Protein AF-A0A5C7MB08-F1 (afdb_monomer)

pLDDT: mean 83.83, std 16.79, range [40.09, 97.81]

Secondary structure (DSSP, 8-state):
-HHHHHHHHHHHHTTT-HHHHHHHHH-EEEE-SS-HHHHS-SS-----TT---SSSEEEEE-SS-EEEEEESSTT--STTS-EEEEEE--TTS-GGGGS----GGGSGGG--

Radius of gyration: 17.03 Å; Cα contacts (8 Å, |Δi|>4): 137; chains: 1; bounding box: 36×47×38 Å

Nearest PDB structures (foldseek):
  7pe3-assembly1_B  TM=5.267E-01  e=5.256E+00  Caenorhabditis elegans
  4y4r-assembly1_B  TM=2.690E-01  e=2.703E+00  Homo sapiens
  4ccj-assembly1_D  TM=2.668E-01  e=8.948E+00  Homo sapiens
  4ccj-assembly1_C  TM=2.729E-01  e=8.948E+00  Homo sapiens

Foldseek 3Di:
DLLVVQQVVCVVCCVVCVVSNVLSVQEDEDEDADDCVVPPDPPDPDFDQFDDDPGQWYWYDYPFWIKIKHQPDPPDGGPPGDIDIDIGGDPVDDVVVVVPDPPPVVVVVPPD

Structure (mmCIF, N/CA/C/O bac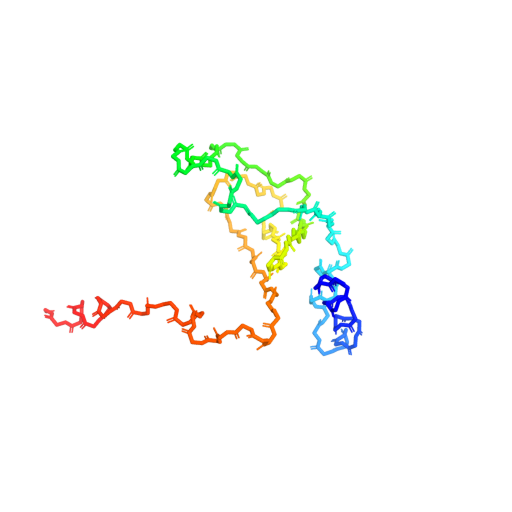kbone):
data_AF-A0A5C7MB08-F1
#
_entry.id   AF-A0A5C7MB08-F1
#
loop_
_atom_site.group_PDB
_atom_site.id
_atom_site.type_symbol
_atom_site.label_atom_id
_atom_site.label_alt_id
_atom_site.label_comp_id
_atom_site.label_asym_id
_atom_site.label_entity_id
_atom_site.label_seq_id
_atom_site.pdbx_PDB_ins_code
_atom_site.Cartn_x
_atom_site.Cartn_y
_atom_site.Cartn_z
_atom_site.occupancy
_atom_site.B_iso_or_equiv
_atom_site.auth_seq_id
_atom_site.auth_comp_id
_atom_site.auth_asym_id
_atom_site.auth_atom_id
_atom_site.pdbx_PDB_model_num
ATOM 1 N N . MET A 1 1 ? 2.113 -12.981 6.497 1.00 85.88 1 MET A N 1
ATOM 2 C CA . MET A 1 1 ? 2.624 -11.972 5.546 1.00 85.88 1 MET A CA 1
ATOM 3 C C . MET A 1 1 ? 2.752 -10.638 6.276 1.00 85.88 1 MET A C 1
ATOM 5 O O . MET A 1 1 ? 2.218 -10.529 7.382 1.00 85.88 1 MET A O 1
ATOM 9 N N . LEU A 1 2 ? 3.527 -9.677 5.769 1.00 92.31 2 LEU A N 1
ATOM 10 C CA . LEU A 1 2 ? 3.663 -8.360 6.413 1.00 92.31 2 LEU A CA 1
ATOM 11 C C . LEU A 1 2 ? 2.320 -7.627 6.418 1.00 92.31 2 LEU A C 1
ATOM 13 O O . LEU A 1 2 ? 1.949 -7.051 7.443 1.00 92.31 2 LEU A O 1
ATOM 17 N N . PHE A 1 3 ? 1.552 -7.750 5.338 1.00 95.06 3 PHE A N 1
ATOM 18 C CA . PHE A 1 3 ? 0.213 -7.190 5.255 1.00 95.06 3 PHE A CA 1
ATOM 19 C C . PHE A 1 3 ? -0.742 -7.790 6.304 1.00 95.06 3 PHE A C 1
ATOM 21 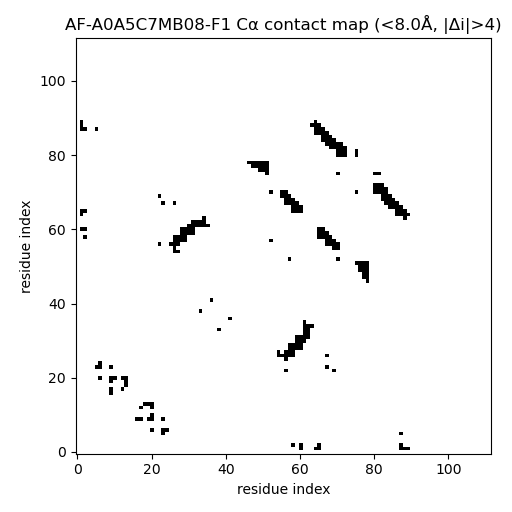O O . PHE A 1 3 ? -1.441 -7.047 6.983 1.00 95.06 3 PHE A O 1
ATOM 28 N N . ASP A 1 4 ? -0.697 -9.103 6.569 1.00 94.69 4 ASP A N 1
ATOM 29 C CA . ASP A 1 4 ? -1.511 -9.709 7.645 1.00 94.69 4 ASP A CA 1
ATOM 30 C C . ASP A 1 4 ? -1.179 -9.122 9.029 1.00 94.69 4 ASP A C 1
ATOM 32 O O . ASP A 1 4 ? -2.063 -8.904 9.861 1.00 94.69 4 ASP A O 1
ATOM 36 N N . LYS A 1 5 ? 0.114 -8.865 9.293 1.00 93.56 5 LYS A N 1
ATOM 37 C CA . LYS A 1 5 ? 0.559 -8.234 10.546 1.00 93.56 5 LYS A CA 1
ATOM 38 C C . LYS A 1 5 ? 0.025 -6.800 10.639 1.00 93.56 5 LYS A C 1
ATOM 40 O O . LYS A 1 5 ? -0.393 -6.390 11.722 1.00 93.56 5 LYS A O 1
ATOM 45 N N . LEU A 1 6 ? 0.017 -6.068 9.521 1.00 94.44 6 LEU A N 1
ATOM 46 C CA . LEU A 1 6 ? -0.566 -4.731 9.427 1.00 94.44 6 LEU A CA 1
ATOM 47 C C . LEU A 1 6 ? -2.073 -4.757 9.714 1.00 94.44 6 LEU A C 1
ATOM 49 O O . LEU A 1 6 ? -2.521 -3.966 10.539 1.00 94.44 6 LEU A O 1
ATOM 53 N N . CYS A 1 7 ? -2.832 -5.689 9.128 1.00 95.75 7 CYS A N 1
ATOM 54 C CA . CYS A 1 7 ? -4.261 -5.868 9.417 1.00 95.75 7 CYS A CA 1
ATOM 55 C C . CYS A 1 7 ? -4.508 -6.084 10.912 1.00 95.75 7 CYS A C 1
ATOM 57 O O . CYS A 1 7 ? -5.289 -5.362 11.530 1.00 95.75 7 CYS A O 1
ATOM 59 N N . GLY A 1 8 ? -3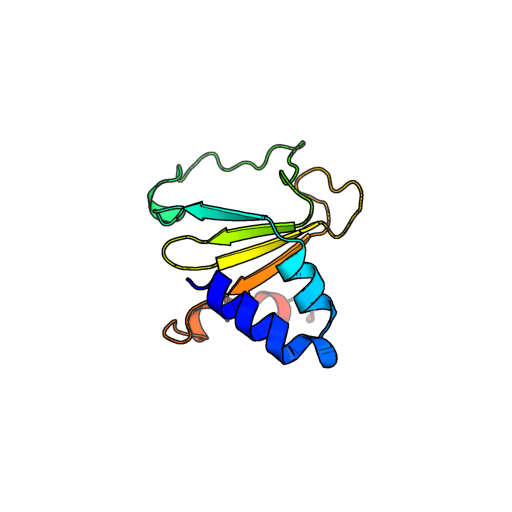.767 -7.008 11.530 1.00 95.69 8 GLY A N 1
ATOM 60 C CA . GLY A 1 8 ? -3.896 -7.269 12.964 1.00 95.69 8 GLY A CA 1
ATOM 61 C C . GLY A 1 8 ? -3.511 -6.072 13.845 1.00 95.69 8 GLY A C 1
ATOM 62 O O . GLY A 1 8 ? -4.058 -5.911 14.937 1.00 95.69 8 GLY A O 1
ATOM 63 N N . ALA A 1 9 ? -2.579 -5.222 13.406 1.00 93.75 9 ALA A N 1
ATOM 64 C CA . ALA A 1 9 ? -2.250 -3.978 14.100 1.00 93.75 9 ALA A CA 1
ATOM 65 C C . ALA A 1 9 ? -3.357 -2.925 13.932 1.00 93.75 9 ALA A C 1
ATOM 67 O O . ALA A 1 9 ? -3.755 -2.298 14.914 1.00 93.75 9 ALA A O 1
ATOM 68 N N . ALA A 1 10 ? -3.882 -2.769 12.717 1.00 95.75 10 ALA A N 1
ATOM 69 C CA . ALA A 1 10 ? -4.944 -1.825 12.391 1.00 95.75 10 ALA A CA 1
ATOM 70 C C . ALA A 1 10 ? -6.239 -2.130 13.162 1.00 95.75 10 ALA A C 1
ATOM 72 O O . ALA A 1 10 ? -6.858 -1.221 13.707 1.00 95.75 10 ALA A O 1
ATOM 73 N N . GLU A 1 11 ? -6.606 -3.406 13.300 1.00 96.81 11 GLU A N 1
ATOM 74 C CA . GLU A 1 11 ? -7.745 -3.838 14.120 1.00 96.81 11 GLU A CA 1
ATOM 75 C C . GLU A 1 11 ? -7.568 -3.475 15.599 1.00 96.81 11 GLU A C 1
ATOM 77 O O . GLU A 1 11 ? -8.472 -2.915 16.218 1.00 96.81 11 GLU A O 1
ATOM 82 N N . LYS A 1 12 ? -6.389 -3.752 16.170 1.00 96.44 12 LYS A N 1
ATOM 83 C CA . LYS A 1 12 ? -6.088 -3.457 17.583 1.00 96.44 12 LYS A CA 1
ATOM 84 C C . LYS A 1 12 ? -6.053 -1.964 17.881 1.00 96.44 12 LYS A C 1
ATOM 86 O O . LYS A 1 12 ? -6.377 -1.557 18.992 1.00 96.44 12 LYS A O 1
ATOM 91 N N . LEU A 1 13 ? -5.622 -1.162 16.912 1.00 94.69 13 LEU A N 1
ATOM 92 C CA . LEU A 1 13 ? -5.478 0.283 17.052 1.00 94.69 13 LEU A CA 1
ATOM 93 C C . LEU A 1 13 ? -6.702 1.055 16.560 1.00 94.69 13 LEU A C 1
ATOM 95 O O . LEU A 1 13 ? -6.679 2.278 16.625 1.00 94.69 13 LEU A O 1
ATOM 99 N N . LYS A 1 14 ? -7.771 0.384 16.116 1.00 94.38 14 LYS A N 1
ATOM 100 C CA . LYS A 1 14 ? -8.936 1.013 15.477 1.00 94.38 14 LYS A CA 1
ATOM 101 C C . LYS A 1 14 ? -9.531 2.181 16.271 1.00 94.38 14 LYS A C 1
ATOM 103 O O . LYS A 1 14 ? -9.918 3.179 15.677 1.00 94.38 14 LYS A O 1
ATOM 108 N N . GLU A 1 15 ? -9.579 2.087 17.600 1.00 94.94 15 GLU A N 1
ATOM 109 C CA . GLU A 1 15 ? -10.094 3.170 18.453 1.00 94.94 15 GLU A CA 1
ATOM 110 C C . GLU A 1 15 ? -9.126 4.359 18.569 1.00 94.94 15 GLU A C 1
ATOM 112 O O . GLU A 1 15 ? -9.557 5.508 18.602 1.00 94.94 15 GLU A O 1
ATOM 117 N N . ALA A 1 16 ? -7.818 4.094 18.624 1.00 94.25 16 ALA A N 1
ATOM 118 C CA . ALA A 1 16 ? -6.788 5.119 18.796 1.00 94.25 16 ALA A CA 1
ATOM 119 C C . ALA A 1 16 ? -6.362 5.762 17.467 1.00 94.25 16 ALA A C 1
ATOM 121 O O . ALA A 1 16 ? -5.942 6.918 17.442 1.00 94.25 16 ALA A O 1
ATOM 122 N N . PHE A 1 17 ? -6.447 5.011 16.369 1.00 92.81 17 PHE A N 1
ATOM 123 C CA . PHE A 1 17 ? -6.014 5.430 15.044 1.00 92.81 17 PHE A CA 1
ATOM 124 C C . PHE A 1 17 ? -6.939 4.877 13.942 1.00 92.81 17 PHE A C 1
ATOM 126 O O . PHE A 1 17 ? -6.540 4.012 13.158 1.00 92.81 17 PHE A O 1
ATOM 133 N N . PRO A 1 18 ? -8.187 5.378 13.865 1.00 93.56 18 PRO A N 1
ATOM 134 C CA . PRO A 1 18 ? -9.214 4.852 12.962 1.00 93.56 18 PRO A CA 1
ATOM 135 C C . PRO A 1 18 ? -8.833 4.974 11.484 1.00 93.56 18 PRO A C 1
ATOM 137 O O . PRO A 1 18 ? -9.109 4.072 10.704 1.00 93.56 18 PRO A O 1
ATOM 140 N N . THR A 1 19 ? -8.107 6.029 11.106 1.00 93.81 19 THR A N 1
ATOM 141 C CA . THR A 1 19 ? -7.671 6.242 9.719 1.00 93.81 19 THR A CA 1
ATOM 142 C C . THR A 1 19 ? -6.799 5.100 9.196 1.00 93.81 19 THR A C 1
ATOM 144 O O . THR A 1 19 ? -6.905 4.743 8.028 1.00 93.81 19 THR A O 1
ATOM 147 N N . LEU A 1 20 ? -5.957 4.490 10.039 1.00 93.81 20 LEU A N 1
ATOM 148 C CA . LEU A 1 20 ? -5.163 3.331 9.622 1.00 93.81 20 LEU A CA 1
ATOM 149 C C . LEU A 1 20 ? -6.051 2.125 9.327 1.00 93.81 20 LEU A C 1
ATOM 151 O O . LEU A 1 20 ? -5.807 1.418 8.355 1.00 93.81 20 LEU A O 1
ATOM 155 N N . TYR A 1 21 ? -7.072 1.905 10.154 1.00 96.00 21 TYR A N 1
ATOM 156 C CA . TYR A 1 21 ? -8.043 0.848 9.915 1.00 96.00 21 TYR A CA 1
ATOM 157 C C . TYR A 1 21 ? -8.766 1.057 8.584 1.00 96.00 21 TYR A C 1
ATOM 159 O O . TYR A 1 21 ? -8.778 0.140 7.770 1.00 96.00 21 TYR A O 1
ATOM 167 N N . ASP A 1 22 ? -9.271 2.264 8.324 1.00 95.50 22 ASP A N 1
ATOM 168 C CA . ASP A 1 22 ? -9.992 2.574 7.083 1.00 95.50 22 ASP A CA 1
ATOM 169 C C . ASP A 1 22 ? -9.101 2.404 5.840 1.00 95.50 22 ASP A C 1
ATOM 171 O O . ASP A 1 22 ? -9.540 1.869 4.822 1.00 95.50 22 ASP A O 1
ATOM 175 N N . ILE A 1 23 ? -7.826 2.805 5.929 1.00 96.00 23 ILE A N 1
ATOM 176 C CA . ILE A 1 23 ? -6.855 2.612 4.843 1.00 96.00 23 ILE A CA 1
ATOM 177 C C . ILE A 1 23 ? -6.621 1.122 4.582 1.00 96.00 23 ILE A C 1
ATOM 179 O O . ILE A 1 23 ? -6.644 0.681 3.433 1.00 96.00 23 ILE A O 1
ATOM 183 N N . VAL A 1 24 ? -6.381 0.337 5.633 1.00 96.00 24 VAL A N 1
ATOM 184 C CA . VAL A 1 24 ? -6.070 -1.089 5.488 1.00 96.00 24 VAL A CA 1
ATOM 185 C C . VAL A 1 24 ? -7.290 -1.868 4.992 1.00 96.00 24 VAL A C 1
ATOM 187 O O . VAL A 1 24 ? -7.153 -2.657 4.057 1.00 96.00 24 VAL A O 1
ATOM 190 N N . ASP A 1 25 ? -8.478 -1.596 5.533 1.00 96.38 25 ASP A N 1
ATOM 191 C CA . ASP A 1 25 ? -9.749 -2.215 5.125 1.00 96.38 25 ASP A CA 1
ATOM 192 C C . ASP A 1 25 ? -10.123 -1.872 3.670 1.00 96.38 25 ASP A C 1
ATOM 194 O O . ASP A 1 25 ? -10.567 -2.727 2.901 1.00 96.38 25 ASP A O 1
ATOM 198 N N . GLY A 1 26 ? -9.868 -0.629 3.248 1.00 95.44 26 GLY A N 1
ATOM 199 C CA . GLY A 1 26 ? -10.119 -0.169 1.882 1.00 95.44 26 GLY A CA 1
ATOM 200 C C . GLY A 1 26 ? -9.127 -0.689 0.836 1.00 95.44 26 GLY A C 1
ATOM 201 O O . GLY A 1 26 ? -9.395 -0.590 -0.365 1.00 95.44 26 GLY A O 1
ATOM 202 N N . SER A 1 27 ? -7.991 -1.247 1.255 1.00 97.38 27 SER A N 1
ATOM 203 C CA . SER A 1 27 ? -6.902 -1.596 0.344 1.00 97.38 27 SER A CA 1
ATOM 204 C C . SER A 1 27 ? -7.184 -2.828 -0.530 1.00 97.38 27 SER A C 1
ATOM 206 O O . SER A 1 27 ? -8.005 -3.704 -0.230 1.00 97.38 27 SER A O 1
ATOM 208 N N . ARG A 1 28 ? -6.500 -2.899 -1.676 1.00 97.81 28 ARG A N 1
ATOM 209 C CA . ARG A 1 28 ? -6.425 -4.099 -2.524 1.00 97.81 28 ARG A CA 1
ATOM 210 C C . ARG A 1 28 ? -4.997 -4.619 -2.541 1.00 97.81 28 ARG A C 1
ATOM 212 O O . ARG A 1 28 ? -4.102 -3.917 -3.003 1.00 97.81 28 ARG A O 1
ATOM 219 N N . LEU A 1 29 ? -4.805 -5.838 -2.037 1.00 97.06 29 LEU A N 1
ATOM 220 C CA . LEU A 1 29 ? -3.496 -6.476 -1.927 1.00 97.06 29 LEU A CA 1
ATOM 221 C C . LEU A 1 29 ? -3.077 -7.146 -3.241 1.00 97.06 29 LEU A C 1
ATOM 223 O O . LEU A 1 29 ? -3.785 -8.004 -3.769 1.00 97.06 29 LEU A O 1
ATOM 227 N N . PHE A 1 30 ? -1.881 -6.809 -3.708 1.00 96.31 30 PHE A N 1
ATOM 228 C CA . PHE A 1 30 ? -1.169 -7.472 -4.792 1.00 96.31 30 PHE A CA 1
ATOM 229 C C . PHE A 1 30 ? 0.106 -8.097 -4.235 1.00 96.31 30 PHE A C 1
ATOM 231 O O . PHE A 1 30 ? 0.895 -7.424 -3.575 1.00 96.31 30 PHE A O 1
ATOM 238 N N . ILE A 1 31 ? 0.311 -9.383 -4.514 1.00 95.25 31 ILE A N 1
ATOM 239 C CA . ILE A 1 31 ? 1.447 -10.144 -3.991 1.00 95.25 31 ILE A CA 1
ATOM 240 C C . ILE A 1 31 ? 2.369 -10.518 -5.145 1.00 95.25 31 ILE A C 1
ATOM 242 O O . ILE A 1 31 ? 1.935 -11.149 -6.113 1.00 95.25 31 ILE A O 1
ATOM 246 N N . PHE A 1 32 ? 3.650 -10.180 -5.018 1.00 91.44 32 PHE A N 1
ATOM 247 C CA . PHE A 1 32 ? 4.678 -10.523 -5.993 1.00 91.44 32 PHE A CA 1
ATOM 248 C C . PHE A 1 32 ? 5.688 -11.517 -5.402 1.00 91.44 32 PHE A C 1
ATOM 250 O O . PHE A 1 32 ? 6.243 -11.290 -4.329 1.00 91.44 32 PHE A O 1
ATOM 257 N N . PRO A 1 33 ? 6.004 -12.624 -6.099 1.00 91.00 33 PRO A N 1
ATOM 258 C CA . PRO A 1 33 ? 6.937 -13.633 -5.591 1.00 91.00 33 PRO A CA 1
ATOM 259 C C . PRO A 1 33 ? 8.422 -13.261 -5.780 1.00 91.00 33 PRO A C 1
ATOM 261 O O . PRO A 1 33 ? 9.300 -14.105 -5.566 1.00 91.00 33 PRO A O 1
ATOM 264 N N . TYR A 1 34 ? 8.722 -12.027 -6.189 1.00 88.69 34 TYR A N 1
ATOM 265 C CA . TYR A 1 34 ? 10.066 -11.535 -6.494 1.00 88.69 34 TYR A CA 1
ATOM 266 C C . TYR A 1 34 ? 10.248 -10.120 -5.966 1.00 88.69 34 TYR A C 1
ATOM 268 O O . TYR A 1 34 ? 9.283 -9.366 -5.896 1.00 88.69 34 TYR A O 1
ATOM 276 N N . VAL A 1 35 ? 11.492 -9.758 -5.662 1.00 84.88 35 VAL A N 1
ATOM 277 C CA . VAL A 1 35 ? 11.835 -8.388 -5.292 1.00 84.88 35 VAL A CA 1
ATOM 278 C C . VAL A 1 35 ? 11.967 -7.547 -6.574 1.00 84.88 35 VAL A C 1
ATOM 280 O O . VAL A 1 35 ? 12.711 -7.948 -7.476 1.00 84.88 35 VAL A O 1
ATOM 283 N N . PRO A 1 36 ? 11.278 -6.397 -6.704 1.00 82.56 36 PRO A N 1
ATOM 284 C CA . PRO A 1 36 ? 11.244 -5.613 -7.939 1.00 82.56 36 PRO A CA 1
ATOM 285 C C . PRO A 1 36 ? 12.624 -5.238 -8.492 1.00 82.56 36 PRO A C 1
ATOM 287 O O . PRO A 1 36 ? 12.818 -5.268 -9.709 1.00 82.56 36 PRO A O 1
ATOM 290 N N . GLN A 1 37 ? 13.607 -4.930 -7.634 1.00 82.31 37 GLN A N 1
ATOM 291 C CA . GLN A 1 37 ? 14.969 -4.615 -8.092 1.00 82.31 37 GLN A CA 1
ATOM 292 C C . GLN A 1 37 ? 15.686 -5.771 -8.806 1.00 82.31 37 GLN A C 1
ATOM 294 O O . GLN A 1 37 ? 16.591 -5.506 -9.600 1.00 82.31 37 GLN A O 1
ATOM 299 N N . ASP A 1 38 ? 15.279 -7.018 -8.562 1.00 86.81 38 ASP A N 1
ATOM 300 C CA . ASP A 1 38 ? 15.931 -8.205 -9.119 1.00 86.81 38 ASP A CA 1
ATOM 301 C C . ASP A 1 38 ? 15.385 -8.571 -10.504 1.00 86.81 38 ASP A C 1
ATOM 303 O O . ASP A 1 38 ? 16.088 -9.191 -11.302 1.00 86.81 38 ASP A O 1
ATOM 307 N N . VAL A 1 39 ? 14.130 -8.204 -10.792 1.00 88.25 39 VAL A N 1
ATOM 308 C CA . VAL A 1 39 ? 13.396 -8.684 -11.978 1.00 88.25 39 VAL A CA 1
ATOM 309 C C . VAL A 1 39 ? 12.974 -7.583 -12.945 1.00 88.25 39 VAL A C 1
ATOM 311 O O . VAL A 1 39 ? 12.764 -7.865 -14.125 1.00 88.25 39 VAL A O 1
ATOM 314 N N . LEU A 1 40 ? 12.843 -6.336 -12.486 1.00 85.06 40 LEU A N 1
ATOM 315 C CA . LEU A 1 40 ? 12.467 -5.228 -13.360 1.00 85.06 40 LEU A CA 1
ATOM 316 C C . LEU A 1 40 ? 13.687 -4.681 -14.116 1.00 85.06 40 LEU A C 1
ATOM 318 O O . LEU A 1 40 ? 14.771 -4.575 -13.532 1.00 85.06 40 LEU A O 1
ATOM 322 N N . PRO A 1 41 ? 13.517 -4.236 -15.377 1.00 87.38 41 PRO A N 1
ATOM 323 C CA . PRO A 1 41 ? 14.570 -3.557 -16.128 1.00 87.38 41 PRO A CA 1
ATOM 324 C C . PRO A 1 41 ? 15.222 -2.436 -15.310 1.00 87.38 41 PRO A C 1
ATOM 326 O O . PRO A 1 41 ? 14.537 -1.691 -14.604 1.00 87.38 41 PRO A O 1
ATOM 329 N N . LYS A 1 42 ? 16.553 -2.327 -15.369 1.00 83.94 42 LYS A N 1
ATOM 330 C CA . LYS A 1 42 ? 17.316 -1.301 -14.630 1.00 83.94 42 LYS A CA 1
ATOM 331 C C . LYS A 1 42 ? 17.298 0.067 -15.317 1.00 83.94 42 LYS A C 1
ATOM 333 O O . LYS A 1 42 ? 17.537 1.076 -14.667 1.00 83.94 42 LYS A O 1
ATOM 338 N N . GLU A 1 43 ? 16.976 0.096 -16.605 1.00 84.44 43 GLU A N 1
ATOM 339 C CA . GLU A 1 43 ? 16.912 1.294 -17.443 1.00 84.44 43 GLU A CA 1
ATOM 340 C C . GLU A 1 43 ? 15.477 1.522 -17.943 1.00 84.44 43 GLU A C 1
ATOM 342 O O . GLU A 1 43 ? 14.668 0.595 -17.967 1.00 84.44 43 GLU A O 1
ATOM 347 N N . GLY A 1 44 ? 15.154 2.759 -18.338 1.00 72.25 44 GLY A N 1
ATOM 348 C CA . GLY A 1 44 ? 13.865 3.081 -18.969 1.00 72.25 44 GLY A CA 1
ATOM 349 C C . GLY A 1 44 ? 12.663 3.143 -18.020 1.00 72.25 44 GLY A C 1
ATOM 350 O O . GLY A 1 44 ? 11.525 3.007 -18.462 1.00 72.25 44 GLY A O 1
ATOM 351 N N . ARG A 1 45 ? 12.885 3.349 -16.716 1.00 70.56 45 ARG A N 1
ATOM 352 C CA . ARG A 1 45 ? 11.801 3.524 -15.739 1.00 70.56 45 ARG A CA 1
ATOM 353 C C . ARG A 1 45 ? 11.260 4.948 -15.806 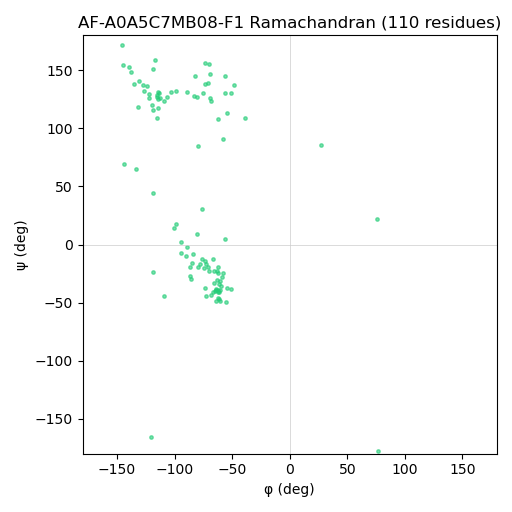1.00 70.56 45 ARG A C 1
ATOM 355 O O . ARG A 1 45 ? 11.680 5.817 -15.049 1.00 70.56 45 ARG A O 1
ATOM 362 N N . THR A 1 46 ? 10.339 5.193 -16.726 1.00 81.50 46 THR A N 1
ATOM 363 C CA . THR A 1 46 ? 9.559 6.432 -16.751 1.00 81.50 46 THR A CA 1
ATOM 364 C C . THR A 1 46 ? 8.137 6.094 -16.344 1.00 81.50 46 THR A C 1
ATOM 366 O O . THR A 1 46 ? 7.515 5.219 -16.943 1.00 81.50 46 THR A O 1
ATOM 369 N N . ILE A 1 47 ? 7.629 6.755 -15.305 1.00 83.50 47 ILE A N 1
ATOM 370 C CA . ILE A 1 47 ? 6.214 6.636 -14.955 1.00 83.50 47 ILE A CA 1
ATOM 371 C C . ILE A 1 47 ? 5.422 7.333 -16.071 1.00 83.50 47 ILE A C 1
ATOM 373 O O . ILE A 1 47 ? 5.739 8.485 -16.385 1.00 83.50 47 ILE A O 1
ATOM 377 N N . PRO A 1 48 ? 4.438 6.663 -16.697 1.00 87.50 48 PRO A N 1
ATOM 378 C CA . PRO A 1 48 ? 3.605 7.283 -17.719 1.00 87.50 48 PRO A CA 1
ATOM 379 C C . PRO A 1 48 ? 2.921 8.550 -17.195 1.00 87.50 48 PRO A C 1
ATOM 381 O O . PRO A 1 48 ? 2.536 8.623 -16.027 1.00 87.50 48 PRO A O 1
ATOM 384 N N . ALA A 1 49 ? 2.750 9.555 -18.056 1.00 90.69 49 ALA A N 1
ATOM 385 C CA . ALA A 1 49 ? 2.081 10.802 -17.675 1.00 90.69 49 ALA A CA 1
ATOM 386 C C . ALA A 1 49 ? 0.615 10.580 -17.256 1.00 90.69 49 ALA A C 1
ATOM 388 O O . ALA A 1 49 ? 0.075 11.364 -16.482 1.00 90.69 49 ALA A O 1
ATOM 389 N N . ASP A 1 50 ? 0.006 9.498 -17.738 1.00 91.81 50 ASP A N 1
ATOM 390 C CA . ASP A 1 50 ? -1.356 9.039 -17.468 1.00 91.81 50 ASP A CA 1
ATOM 391 C C . ASP A 1 50 ? -1.440 7.939 -16.397 1.00 91.81 50 ASP A C 1
ATOM 393 O O . ASP A 1 50 ? -2.447 7.232 -16.281 1.00 91.81 50 ASP A O 1
ATOM 397 N N . PHE A 1 51 ? -0.382 7.786 -15.596 1.00 91.62 51 PHE A N 1
ATOM 398 C CA . PHE A 1 51 ? -0.347 6.825 -14.503 1.00 91.62 51 PHE A CA 1
ATOM 399 C C . PHE A 1 51 ? -1.506 7.033 -13.522 1.00 91.62 51 PHE A C 1
ATOM 401 O O . PHE A 1 51 ? -1.715 8.126 -13.002 1.00 91.62 51 PHE A O 1
ATOM 408 N N . HIS A 1 52 ? -2.209 5.953 -13.214 1.00 93.56 52 HIS A N 1
ATOM 409 C CA . HIS A 1 52 ? -3.236 5.894 -12.186 1.00 93.56 52 HIS A CA 1
ATOM 410 C C . HIS A 1 52 ? -3.074 4.587 -11.417 1.00 93.56 52 HIS A C 1
ATOM 412 O O . HIS A 1 52 ? -2.630 3.575 -11.973 1.00 93.56 52 HIS A O 1
ATOM 418 N N . LEU A 1 53 ? -3.424 4.602 -10.132 1.00 93.06 53 LEU A N 1
ATOM 419 C CA . LEU A 1 53 ? -3.534 3.355 -9.394 1.00 93.06 53 LEU A CA 1
ATOM 420 C C . LEU A 1 53 ? -4.748 2.568 -9.913 1.00 93.06 53 LEU A C 1
ATOM 422 O O . LEU A 1 53 ? -5.759 3.160 -10.293 1.00 93.06 53 LEU A O 1
ATOM 426 N N . PRO A 1 54 ? -4.689 1.227 -9.915 1.00 93.06 54 PRO A N 1
ATOM 427 C CA . PRO A 1 54 ? -5.837 0.404 -10.293 1.00 93.06 54 PRO A CA 1
ATOM 428 C C . PRO A 1 54 ? -7.011 0.534 -9.309 1.00 93.06 54 PRO A C 1
ATOM 430 O O . PRO A 1 54 ? -8.149 0.240 -9.668 1.00 93.06 54 PRO A O 1
ATOM 433 N N . PHE A 1 55 ? -6.733 0.949 -8.070 1.00 95.12 55 PHE A N 1
ATOM 434 C CA . PHE A 1 55 ? -7.704 1.222 -7.013 1.00 95.12 55 PHE A CA 1
ATOM 435 C C . PHE A 1 55 ? -7.207 2.408 -6.172 1.00 95.12 55 PHE A C 1
ATOM 437 O O . PHE A 1 55 ? -5.993 2.575 -6.076 1.00 95.12 55 PHE A O 1
ATOM 444 N N . PRO A 1 56 ? -8.088 3.173 -5.498 1.00 94.12 56 PRO A N 1
ATOM 445 C CA . PRO A 1 56 ? -7.671 4.329 -4.692 1.00 94.12 56 PRO A CA 1
ATOM 446 C C . PRO A 1 56 ? -6.684 3.985 -3.569 1.00 94.12 56 PRO A C 1
ATOM 448 O O . PRO A 1 56 ? -5.880 4.820 -3.167 1.00 94.12 56 PRO A O 1
ATOM 451 N N . ILE A 1 57 ? -6.743 2.750 -3.058 1.00 96.94 57 ILE A N 1
ATOM 452 C CA . ILE A 1 57 ? -5.822 2.240 -2.044 1.00 96.94 57 ILE A CA 1
ATOM 453 C C . ILE A 1 57 ? -5.305 0.872 -2.485 1.00 96.94 57 ILE A C 1
ATO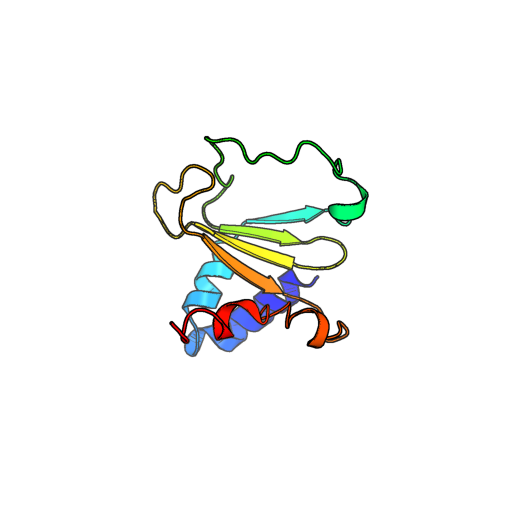M 455 O O . ILE A 1 57 ? -6.066 -0.088 -2.638 1.00 96.94 57 ILE A O 1
ATOM 459 N N . VAL A 1 58 ? -3.995 0.773 -2.677 1.00 97.56 58 VAL A N 1
ATOM 460 C CA . VAL A 1 58 ? -3.313 -0.438 -3.138 1.00 97.56 58 VAL A CA 1
ATOM 461 C C . VAL A 1 58 ? -2.273 -0.843 -2.111 1.00 97.56 58 VAL A C 1
ATOM 463 O O . VAL A 1 58 ? -1.440 -0.032 -1.724 1.00 97.56 58 VAL A O 1
ATOM 466 N N . ALA A 1 59 ? -2.291 -2.106 -1.703 1.00 97.44 59 ALA A N 1
ATOM 467 C CA . ALA A 1 59 ? -1.206 -2.714 -0.953 1.00 97.44 59 ALA A CA 1
ATOM 468 C C . ALA A 1 59 ? -0.388 -3.598 -1.897 1.00 97.44 59 ALA A C 1
ATOM 470 O O . ALA A 1 59 ? -0.947 -4.400 -2.643 1.00 97.44 59 ALA A O 1
ATOM 471 N N . VAL A 1 60 ? 0.930 -3.455 -1.876 1.00 95.56 60 VAL A N 1
ATOM 472 C CA . VAL A 1 60 ? 1.860 -4.295 -2.628 1.00 95.56 60 VAL A CA 1
ATOM 473 C C . VAL A 1 60 ? 2.780 -4.971 -1.632 1.00 95.56 60 VAL A C 1
ATOM 475 O O . VAL A 1 60 ? 3.491 -4.290 -0.899 1.00 95.56 60 VAL A O 1
ATOM 478 N N . GLU A 1 61 ? 2.770 -6.300 -1.614 1.00 95.06 61 GLU A N 1
ATOM 479 C CA . GLU A 1 61 ? 3.701 -7.102 -0.824 1.00 95.06 61 GLU A CA 1
ATOM 480 C C . GLU A 1 61 ? 4.609 -7.908 -1.750 1.00 95.06 61 GLU A C 1
ATOM 482 O O . GLU A 1 61 ? 4.150 -8.582 -2.679 1.00 95.06 61 GLU A O 1
ATOM 487 N N . ASP A 1 62 ? 5.907 -7.838 -1.487 1.00 90.88 62 ASP A N 1
ATOM 488 C CA . ASP A 1 62 ? 6.916 -8.665 -2.130 1.00 90.88 62 ASP A CA 1
ATOM 489 C C . ASP A 1 62 ? 7.684 -9.504 -1.091 1.00 90.88 62 ASP A C 1
ATOM 491 O O . ASP A 1 62 ? 7.240 -9.707 0.039 1.00 90.88 62 ASP A O 1
ATOM 495 N N . LYS A 1 63 ? 8.825 -10.080 -1.483 1.00 85.44 63 LYS A N 1
ATOM 496 C CA . LYS A 1 63 ? 9.644 -10.911 -0.583 1.00 85.44 63 LYS A CA 1
ATOM 497 C C . LYS A 1 63 ? 10.399 -10.125 0.494 1.00 85.44 63 LYS A C 1
ATOM 499 O O . LYS A 1 63 ? 10.902 -10.755 1.423 1.00 85.44 63 LYS A O 1
ATOM 504 N N . ALA A 1 64 ? 10.540 -8.815 0.341 1.00 83.50 64 ALA A N 1
ATOM 505 C CA . ALA A 1 64 ? 11.327 -7.946 1.203 1.00 83.50 64 ALA A CA 1
ATOM 506 C C . ALA A 1 64 ? 10.444 -7.025 2.055 1.00 83.50 64 ALA A C 1
ATOM 508 O O . ALA A 1 64 ? 10.700 -6.898 3.253 1.00 83.50 64 ALA A O 1
ATOM 509 N N . SER A 1 65 ? 9.415 -6.409 1.470 1.00 89.56 65 SER A N 1
ATOM 510 C CA . SER A 1 65 ? 8.594 -5.407 2.152 1.00 89.56 65 SER A CA 1
ATOM 511 C C . SER A 1 65 ? 7.124 -5.443 1.733 1.00 89.56 65 SER A C 1
ATOM 513 O O . SER A 1 65 ? 6.707 -6.151 0.811 1.00 89.56 65 SER A O 1
ATOM 515 N N . CYS A 1 66 ? 6.313 -4.675 2.458 1.00 93.62 66 CYS A N 1
ATOM 516 C CA . CYS A 1 66 ? 4.942 -4.368 2.085 1.00 93.62 66 CYS A CA 1
ATOM 517 C C . CYS A 1 66 ? 4.760 -2.851 2.089 1.00 93.62 66 CYS A C 1
ATOM 519 O O . CYS A 1 66 ? 5.108 -2.192 3.065 1.00 93.62 66 CYS A O 1
ATOM 521 N N . VAL A 1 67 ? 4.173 -2.293 1.034 1.00 95.44 67 VAL A N 1
ATOM 522 C CA . VAL A 1 67 ? 3.834 -0.870 0.958 1.00 95.44 67 VAL A CA 1
ATOM 523 C C . VAL A 1 67 ? 2.352 -0.701 0.661 1.00 95.44 67 VAL A C 1
ATOM 525 O O . VAL A 1 67 ? 1.799 -1.388 -0.195 1.00 95.44 67 VAL A O 1
ATOM 528 N N . VAL A 1 68 ? 1.699 0.219 1.361 1.00 97.06 68 VAL A N 1
ATOM 529 C CA . VAL A 1 68 ? 0.340 0.668 1.053 1.00 97.06 68 VAL A CA 1
ATOM 530 C C . VAL A 1 68 ? 0.424 2.062 0.454 1.00 97.06 68 VAL A C 1
ATOM 532 O O . VAL A 1 68 ? 1.032 2.957 1.039 1.00 97.06 68 VAL A O 1
ATOM 535 N N . VAL A 1 69 ? -0.183 2.239 -0.713 1.00 96.25 69 VAL A N 1
ATOM 536 C CA . VAL A 1 69 ? -0.261 3.504 -1.440 1.00 96.25 69 VAL A CA 1
ATOM 537 C C . VAL A 1 69 ? -1.718 3.933 -1.498 1.00 96.25 69 VAL A C 1
ATOM 539 O O . VAL A 1 69 ? -2.573 3.155 -1.918 1.00 96.25 69 VAL A O 1
ATOM 542 N N . CYS A 1 70 ? -1.994 5.158 -1.068 1.00 96.50 70 CYS A N 1
ATOM 543 C CA . CYS A 1 70 ? -3.324 5.752 -1.057 1.00 96.50 70 CYS A CA 1
ATOM 544 C C . CYS A 1 70 ? -3.315 7.044 -1.877 1.00 96.50 70 CYS A C 1
ATOM 546 O O . CYS A 1 70 ? -2.497 7.935 -1.624 1.00 96.50 70 CYS A O 1
ATOM 548 N N . ASP A 1 71 ? -4.214 7.140 -2.850 1.00 95.62 71 ASP A N 1
ATOM 549 C CA . ASP A 1 71 ? -4.494 8.383 -3.555 1.00 95.62 71 ASP A CA 1
ATOM 550 C C . ASP A 1 71 ? -5.181 9.368 -2.595 1.00 95.62 71 ASP A C 1
ATOM 552 O O . ASP A 1 71 ? -6.211 9.070 -1.993 1.00 95.62 71 ASP A O 1
ATOM 556 N N . MET A 1 72 ? -4.591 10.556 -2.427 1.00 93.12 72 MET A N 1
ATOM 557 C CA . MET A 1 72 ? -5.103 11.584 -1.504 1.00 93.12 72 MET A CA 1
ATOM 558 C C . MET A 1 72 ? -6.118 12.527 -2.166 1.00 93.12 72 MET A C 1
ATOM 560 O O . MET A 1 72 ? -6.635 13.438 -1.520 1.00 93.12 72 MET A O 1
ATOM 564 N N . GLU A 1 73 ? -6.365 12.337 -3.460 1.00 91.31 73 GLU A N 1
ATOM 565 C CA . GLU A 1 73 ? -7.227 13.149 -4.314 1.00 91.31 73 GLU A CA 1
ATOM 566 C C . GLU A 1 73 ? -8.221 12.210 -5.019 1.00 91.31 73 GLU A C 1
ATOM 568 O O . GLU A 1 73 ? -7.831 11.137 -5.473 1.00 91.31 73 GLU A O 1
ATOM 573 N N . GLU A 1 74 ? -9.499 12.597 -5.108 1.00 84.50 74 GLU A N 1
ATOM 574 C CA . GLU A 1 74 ? -10.586 11.748 -5.642 1.00 84.50 74 GLU A CA 1
ATOM 575 C C . GLU A 1 74 ? -10.357 11.325 -7.105 1.00 84.50 74 GLU A C 1
ATOM 577 O O . GLU A 1 74 ? -10.708 10.217 -7.500 1.00 84.50 74 GLU A O 1
ATOM 582 N N . GLU A 1 75 ? -9.696 12.182 -7.886 1.00 87.06 75 GLU A N 1
ATOM 583 C CA . GLU A 1 75 ? -9.345 11.955 -9.292 1.00 87.06 75 GLU A CA 1
ATOM 584 C C . GLU A 1 75 ? -7.819 11.971 -9.489 1.00 87.06 75 GLU A C 1
ATOM 586 O O . GLU A 1 75 ? -7.292 12.604 -10.406 1.00 87.06 75 GLU A O 1
ATOM 591 N N . ALA A 1 76 ? -7.086 11.308 -8.589 1.00 91.44 76 ALA A N 1
ATOM 592 C CA . ALA A 1 76 ? -5.632 11.215 -8.646 1.00 91.44 76 ALA A CA 1
ATOM 593 C C . ALA A 1 76 ? -5.142 10.677 -10.002 1.00 91.44 76 ALA A C 1
ATOM 595 O O . ALA A 1 76 ? -5.335 9.513 -10.359 1.00 91.44 76 ALA A O 1
ATOM 596 N N . PHE A 1 77 ? -4.460 11.543 -10.752 1.00 92.75 77 PHE A N 1
ATOM 597 C CA . PHE A 1 77 ? -4.003 11.258 -12.104 1.00 92.75 77 PHE A CA 1
ATOM 598 C C . PHE A 1 77 ? -2.561 11.712 -12.310 1.00 92.75 77 PHE A C 1
ATOM 600 O O . PHE A 1 77 ? -2.143 12.798 -11.902 1.00 92.75 77 PHE A O 1
ATOM 607 N N . GLY A 1 78 ? -1.801 10.864 -12.989 1.00 92.50 78 GLY A N 1
ATOM 608 C CA . GLY A 1 78 ? -0.407 11.08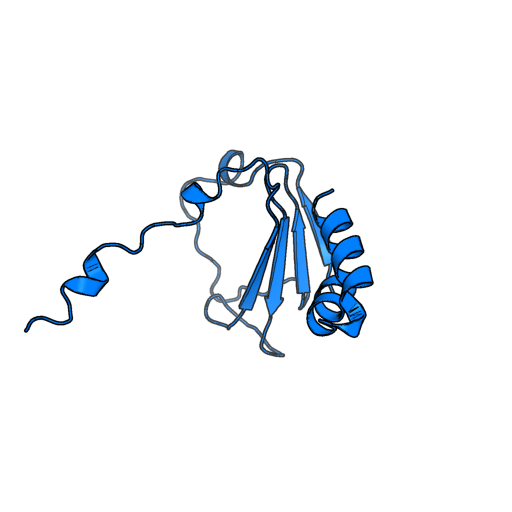2 -13.311 1.00 92.50 78 GLY A CA 1
ATOM 609 C C . GLY A 1 78 ? 0.553 10.866 -12.133 1.00 92.50 78 GLY A C 1
ATOM 610 O O . GLY A 1 78 ? 0.175 10.477 -11.018 1.00 92.50 78 GLY A O 1
ATOM 611 N N . PRO A 1 79 ? 1.852 11.099 -12.377 1.00 88.94 79 PRO A N 1
ATOM 612 C CA . PRO A 1 79 ? 2.902 10.892 -11.382 1.00 88.94 79 PRO A CA 1
ATOM 613 C C . PRO A 1 79 ? 2.987 12.011 -10.334 1.00 88.94 79 PRO A C 1
ATOM 615 O O . PRO A 1 79 ? 3.611 11.812 -9.297 1.00 88.94 79 PRO A O 1
ATOM 618 N N . THR A 1 80 ? 2.395 13.182 -10.588 1.00 89.19 80 THR A N 1
ATOM 619 C CA . THR A 1 80 ? 2.551 14.383 -9.746 1.00 89.19 80 THR A CA 1
ATOM 620 C C . THR A 1 80 ? 1.464 14.567 -8.690 1.00 89.19 80 THR A C 1
ATOM 622 O O . THR A 1 80 ? 1.569 15.491 -7.885 1.00 89.19 80 THR A O 1
ATOM 625 N N . CYS A 1 81 ? 0.410 13.747 -8.692 1.00 91.81 81 CYS A N 1
ATOM 626 C CA . CYS A 1 81 ? -0.643 13.848 -7.684 1.00 91.81 81 CYS A CA 1
ATOM 627 C C . CYS A 1 81 ? -0.137 13.395 -6.306 1.00 91.81 81 CYS A C 1
ATOM 629 O O . CYS A 1 81 ? 0.815 12.612 -6.187 1.00 91.81 81 CYS A O 1
ATOM 631 N N . LYS A 1 82 ? -0.774 13.891 -5.242 1.00 92.88 82 LYS A N 1
ATOM 632 C CA . LYS A 1 82 ? -0.371 13.542 -3.877 1.00 92.88 82 LYS A CA 1
ATOM 633 C C . LYS A 1 82 ? -0.825 12.130 -3.523 1.00 92.88 82 LYS A C 1
ATOM 635 O O . LYS A 1 82 ? -1.996 11.786 -3.660 1.00 92.88 82 LYS A O 1
ATOM 640 N N . ARG A 1 83 ? 0.110 11.334 -3.005 1.00 94.19 83 ARG A N 1
ATOM 641 C CA . ARG A 1 83 ? -0.140 9.978 -2.509 1.00 94.19 83 ARG A CA 1
ATOM 642 C C . ARG A 1 83 ? 0.468 9.800 -1.128 1.00 94.19 83 ARG A C 1
ATOM 644 O O . ARG A 1 83 ? 1.565 10.296 -0.865 1.00 94.19 83 ARG A O 1
ATOM 651 N N . LEU A 1 84 ? -0.245 9.097 -0.259 1.00 94.69 84 LEU A N 1
ATOM 652 C CA . LEU A 1 84 ? 0.274 8.635 1.023 1.00 94.69 84 LEU A CA 1
ATOM 653 C C . LEU A 1 84 ? 0.909 7.259 0.827 1.00 94.69 84 LEU A C 1
ATOM 655 O O . LEU A 1 84 ? 0.288 6.368 0.252 1.00 94.69 84 LEU A O 1
ATOM 659 N N . PHE A 1 85 ? 2.123 7.094 1.345 1.00 94.69 85 PHE A N 1
ATOM 660 C CA . PHE A 1 85 ? 2.848 5.830 1.359 1.00 94.69 85 PHE A CA 1
ATOM 661 C C . PHE A 1 85 ? 3.022 5.369 2.804 1.00 94.69 85 PHE A C 1
ATOM 663 O O . PHE A 1 85 ? 3.547 6.110 3.636 1.00 94.69 85 PHE A O 1
ATOM 670 N N . ILE A 1 86 ? 2.581 4.151 3.100 1.00 93.38 86 ILE A N 1
ATOM 671 C CA . ILE A 1 86 ? 2.805 3.479 4.380 1.00 93.38 86 ILE A CA 1
ATOM 672 C C . ILE A 1 86 ? 3.675 2.270 4.083 1.00 93.38 86 ILE A C 1
ATOM 674 O O . ILE A 1 86 ? 3.212 1.313 3.467 1.00 93.38 86 ILE A O 1
ATOM 678 N N . GLU A 1 87 ? 4.933 2.320 4.501 1.00 91.38 87 GLU A N 1
ATOM 679 C CA . GLU A 1 87 ? 5.872 1.221 4.312 1.00 91.38 87 GLU A CA 1
ATOM 680 C C . GLU A 1 87 ? 5.985 0.382 5.583 1.00 91.38 87 GLU A C 1
ATOM 682 O O . GLU A 1 87 ? 6.124 0.900 6.693 1.00 91.38 87 GLU A O 1
ATOM 687 N N . ILE A 1 88 ? 5.902 -0.931 5.409 1.00 90.56 88 ILE A N 1
ATOM 688 C CA . ILE A 1 88 ? 5.962 -1.930 6.460 1.00 90.56 88 ILE A CA 1
ATOM 689 C C . ILE A 1 88 ? 7.176 -2.800 6.175 1.00 90.56 88 ILE A C 1
ATOM 691 O O . ILE A 1 88 ? 7.226 -3.525 5.180 1.00 90.56 88 ILE A O 1
ATOM 695 N N . ASN A 1 89 ? 8.130 -2.746 7.096 1.00 82.25 89 ASN A N 1
ATOM 696 C CA . ASN A 1 89 ? 9.359 -3.522 7.059 1.00 82.25 89 ASN A CA 1
ATOM 697 C C . ASN A 1 89 ? 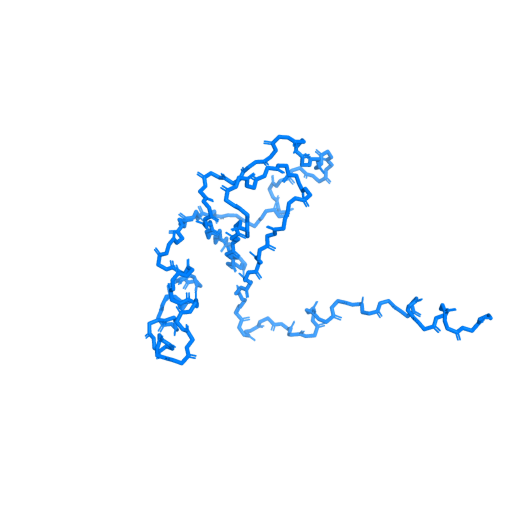9.430 -4.439 8.281 1.00 82.25 89 ASN A C 1
ATOM 699 O O . ASN A 1 89 ? 8.867 -4.137 9.338 1.00 82.25 89 ASN A O 1
ATOM 703 N N . ASP A 1 90 ? 10.110 -5.577 8.145 1.00 78.12 90 ASP A N 1
ATOM 704 C CA . ASP A 1 90 ? 10.385 -6.427 9.302 1.00 78.12 90 ASP A CA 1
ATOM 705 C C . ASP A 1 90 ? 11.431 -5.751 10.207 1.00 78.12 90 ASP A C 1
ATOM 707 O O . ASP A 1 90 ? 12.408 -5.192 9.723 1.00 78.12 90 ASP A O 1
ATOM 711 N N . ILE A 1 91 ? 11.247 -5.810 11.528 1.00 70.50 91 ILE A N 1
ATOM 712 C CA . ILE A 1 91 ? 12.131 -5.182 12.528 1.00 70.50 91 ILE A CA 1
ATOM 713 C C . ILE A 1 91 ? 13.557 -5.755 12.476 1.00 70.50 91 ILE A C 1
ATOM 715 O O . ILE A 1 91 ? 14.492 -5.119 12.956 1.00 70.50 91 ILE A O 1
ATOM 719 N N . SER A 1 92 ? 13.750 -6.938 11.886 1.00 69.06 92 SER A N 1
ATOM 720 C CA . SER A 1 92 ? 15.091 -7.474 11.635 1.00 69.06 92 SER A CA 1
ATOM 721 C C . SER A 1 92 ? 15.896 -6.677 10.601 1.00 69.06 92 SER A C 1
ATOM 723 O O . SER A 1 92 ? 17.093 -6.928 10.464 1.00 69.06 92 SER A O 1
ATOM 725 N N . TYR A 1 93 ? 15.266 -5.769 9.847 1.00 63.34 93 TYR A N 1
ATOM 726 C CA . TYR A 1 93 ? 15.976 -4.838 8.975 1.00 63.34 93 TYR A CA 1
ATOM 727 C C . TYR A 1 93 ? 16.659 -3.741 9.792 1.00 63.34 93 TYR A C 1
ATOM 729 O O . TYR A 1 93 ? 16.094 -3.191 10.736 1.00 63.34 93 TYR A O 1
ATOM 737 N N . ASP A 1 94 ? 17.889 -3.415 9.402 1.00 64.06 94 ASP A N 1
ATOM 738 C CA . ASP A 1 94 ? 18.661 -2.336 10.004 1.00 64.06 94 ASP A CA 1
ATOM 739 C C . ASP A 1 94 ? 17.952 -0.988 9.783 1.00 64.06 94 ASP A C 1
ATOM 741 O O . ASP A 1 94 ? 17.910 -0.459 8.669 1.00 64.06 94 ASP A O 1
ATOM 745 N N . PHE A 1 95 ? 17.383 -0.436 10.857 1.00 58.06 95 PHE A N 1
ATOM 746 C CA . PHE A 1 95 ? 16.703 0.860 10.856 1.00 58.06 95 PHE A CA 1
ATOM 747 C C . PHE A 1 95 ? 17.615 2.008 10.401 1.00 58.06 95 PHE A C 1
ATOM 749 O O . PHE A 1 95 ? 17.111 3.015 9.895 1.00 58.06 95 PHE A O 1
ATOM 756 N N . ASP A 1 96 ? 18.937 1.878 10.544 1.00 65.12 96 ASP A N 1
ATOM 757 C CA . ASP A 1 96 ? 19.876 2.915 10.119 1.00 65.12 96 ASP A CA 1
ATOM 758 C C . ASP A 1 96 ? 19.981 3.018 8.585 1.00 65.12 96 ASP A C 1
ATOM 760 O O . ASP A 1 96 ? 20.313 4.090 8.075 1.00 65.12 96 ASP A O 1
ATOM 764 N N . LEU A 1 97 ? 19.583 1.986 7.826 1.00 57.25 97 LEU A N 1
ATOM 765 C CA . LEU A 1 97 ? 19.450 2.060 6.360 1.00 57.25 97 LEU A CA 1
ATOM 766 C C . LEU A 1 97 ? 18.276 2.945 5.911 1.00 57.25 97 LEU A C 1
ATOM 768 O O . LEU A 1 97 ? 18.281 3.454 4.792 1.00 57.25 97 LEU A O 1
ATOM 772 N N . PHE A 1 98 ? 17.283 3.147 6.781 1.00 52.72 98 PHE A N 1
ATOM 773 C CA . PHE A 1 98 ? 16.093 3.953 6.502 1.00 52.72 98 PHE A CA 1
ATOM 774 C C . PHE A 1 98 ? 16.298 5.447 6.762 1.00 52.72 98 PHE A C 1
ATOM 776 O O . PHE A 1 98 ? 15.546 6.285 6.268 1.00 52.72 98 PHE A O 1
ATOM 783 N N . ARG A 1 99 ? 17.356 5.810 7.497 1.00 56.25 99 ARG A N 1
ATOM 784 C CA . ARG A 1 99 ? 17.776 7.201 7.730 1.00 56.25 99 ARG A CA 1
ATOM 785 C C . ARG A 1 99 ? 18.479 7.812 6.519 1.00 56.25 99 ARG A C 1
ATOM 787 O O . ARG A 1 99 ? 19.370 8.641 6.700 1.00 56.25 99 ARG A O 1
ATOM 794 N N . GLY A 1 100 ? 18.109 7.378 5.310 1.00 45.62 100 GLY A N 1
ATOM 795 C CA . GLY A 1 100 ? 18.672 7.831 4.047 1.00 45.62 100 GLY A CA 1
ATOM 796 C C . GLY A 1 100 ? 18.948 9.325 4.094 1.00 45.62 100 GLY A C 1
ATOM 797 O O . GLY A 1 100 ? 18.022 10.124 4.172 1.00 45.62 100 GLY A O 1
ATOM 798 N N . THR A 1 101 ? 20.241 9.650 4.140 1.00 48.53 101 THR A N 1
ATOM 799 C CA . THR A 1 101 ? 20.835 10.924 3.749 1.00 48.53 101 THR A CA 1
ATOM 800 C C . THR A 1 101 ? 19.884 12.117 3.869 1.00 48.53 101 THR A C 1
ATOM 802 O O . THR A 1 101 ? 19.344 12.582 2.868 1.00 48.53 101 THR A O 1
ATOM 805 N N . HIS A 1 102 ? 19.787 12.713 5.062 1.00 43.19 102 HIS A N 1
ATOM 806 C CA . HIS A 1 102 ? 19.874 14.171 5.078 1.00 43.19 102 HIS A CA 1
ATOM 807 C C . HIS A 1 102 ? 21.226 14.476 4.434 1.00 43.19 102 HIS A C 1
ATOM 809 O O . HIS A 1 102 ? 22.271 14.392 5.088 1.00 43.19 102 HIS A O 1
ATOM 815 N N . SER A 1 103 ? 21.237 14.653 3.110 1.00 41.62 103 SER A N 1
ATOM 816 C CA . SER A 1 103 ? 22.396 15.194 2.434 1.00 41.62 103 SER A CA 1
ATOM 817 C C . SER A 1 103 ? 22.735 16.460 3.203 1.00 41.62 103 SER A C 1
ATOM 819 O O . SER A 1 103 ? 21.881 17.292 3.502 1.00 41.62 103 SER A O 1
ATOM 821 N N . LYS A 1 104 ? 24.006 16.591 3.563 1.00 44.75 104 LYS A N 1
ATOM 822 C CA . LYS A 1 104 ? 24.577 17.794 4.174 1.00 44.75 104 LYS A CA 1
ATOM 823 C C . LYS A 1 104 ? 24.368 19.068 3.325 1.00 44.75 104 LYS A C 1
ATOM 825 O O . LYS A 1 104 ? 24.877 20.114 3.688 1.00 44.75 104 LYS A O 1
ATOM 830 N N . GLU A 1 105 ? 23.632 18.987 2.219 1.00 46.81 105 GLU A N 1
ATOM 831 C CA . GLU A 1 105 ? 23.317 20.074 1.297 1.00 46.81 105 GLU A CA 1
ATOM 832 C C . GLU A 1 105 ? 22.262 21.049 1.854 1.00 46.81 105 GLU A C 1
ATOM 834 O O . GLU A 1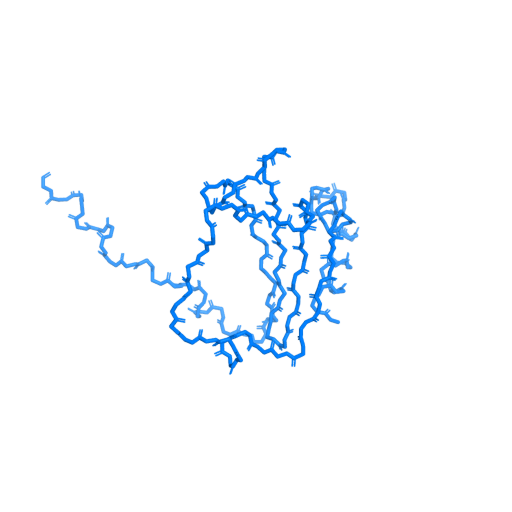 105 ? 22.249 22.206 1.445 1.00 46.81 105 GLU A O 1
ATOM 839 N N . ASP A 1 106 ? 21.450 20.659 2.847 1.00 49.22 106 ASP A N 1
ATOM 840 C CA . ASP A 1 106 ? 20.501 21.587 3.492 1.00 49.22 106 ASP A CA 1
ATOM 841 C C . ASP A 1 106 ? 21.168 22.569 4.484 1.00 49.22 106 ASP A C 1
ATOM 843 O O . ASP A 1 106 ? 20.546 23.553 4.899 1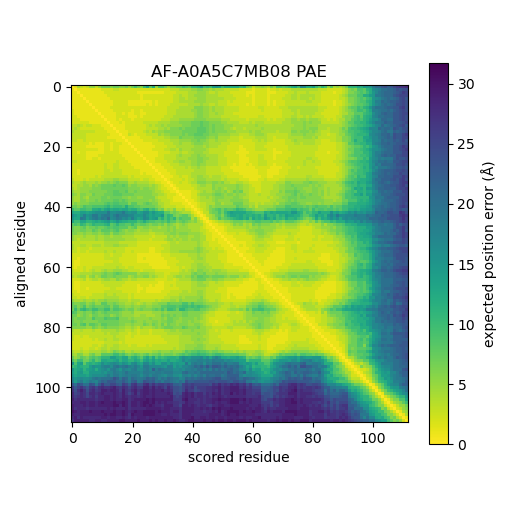.00 49.22 106 ASP A O 1
ATOM 847 N N . GLU A 1 107 ? 22.433 22.347 4.872 1.00 46.44 107 GLU A N 1
ATOM 848 C CA . GLU A 1 107 ? 23.167 23.266 5.761 1.00 46.44 107 GLU A CA 1
ATOM 849 C C . GLU A 1 107 ? 23.872 24.413 5.016 1.00 46.44 107 GLU A C 1
ATOM 851 O O . GLU A 1 107 ? 24.130 25.456 5.625 1.00 46.44 107 GLU A O 1
ATOM 856 N N . ASP A 1 108 ? 24.105 24.286 3.706 1.00 45.62 108 ASP A N 1
ATOM 857 C CA . ASP A 1 108 ? 24.846 25.290 2.928 1.00 45.62 108 ASP A CA 1
ATOM 858 C C . ASP A 1 108 ? 23.954 26.384 2.306 1.00 45.62 108 ASP A C 1
ATOM 860 O O . ASP A 1 108 ? 24.455 27.423 1.889 1.00 45.62 108 ASP A O 1
ATOM 864 N N . ILE A 1 109 ? 22.621 26.243 2.330 1.00 50.72 109 ILE A N 1
ATOM 865 C CA . ILE A 1 109 ? 21.690 27.263 1.789 1.00 50.72 109 ILE A CA 1
ATOM 866 C C . ILE A 1 109 ? 21.393 28.393 2.803 1.00 50.72 109 ILE A C 1
ATOM 868 O O . ILE A 1 109 ? 20.801 29.414 2.461 1.00 50.72 109 ILE A O 1
ATOM 872 N N . LYS A 1 110 ? 21.834 28.276 4.064 1.00 46.56 110 LYS A N 1
ATOM 873 C CA . LYS A 1 110 ? 21.619 29.312 5.102 1.00 46.56 110 LYS A CA 1
ATOM 874 C C . LYS A 1 110 ? 22.827 30.218 5.366 1.00 46.56 110 LYS A C 1
ATOM 876 O O . LYS A 1 110 ? 22.834 30.928 6.374 1.00 46.56 110 LYS A O 1
ATOM 881 N N . LYS A 1 111 ? 23.838 30.211 4.494 1.00 45.97 111 LYS A N 1
ATOM 882 C CA . LYS A 1 111 ? 25.008 31.095 4.600 1.00 45.97 111 LYS A CA 1
ATOM 883 C C . LYS A 1 111 ? 25.364 31.762 3.269 1.00 45.97 111 LYS A C 1
ATOM 885 O O . LYS A 1 111 ? 26.464 31.556 2.774 1.00 45.97 111 LYS A O 1
ATOM 890 N N . GLU A 1 112 ? 24.479 32.611 2.757 1.00 40.09 112 GLU A N 1
ATOM 891 C CA . GLU A 1 112 ? 24.859 33.785 1.950 1.00 40.09 112 GLU A CA 1
ATOM 892 C C . GLU A 1 112 ? 24.018 34.999 2.355 1.00 40.09 112 GLU A C 1
ATOM 894 O O . GLU A 1 112 ? 22.796 34.830 2.578 1.00 40.09 112 GLU A O 1
#

Sequence (112 aa):
MLFDKLCGAAEKLKEAFPTLYDIVDGSRLFIFPYVPQDVLPKEGRTIPADFHLPFPIVAVEDKASCVVVCDMEEEAFGPTCKRLFIEINDISYDFDLFRGTHSKEDEDIKKE

Solvent-accessible surface area (backbone atoms only — not comparable to full-atom values): 6960 Å² total; per-residue (Å²): 106,67,61,58,54,49,50,58,47,24,64,75,35,31,89,86,42,46,68,53,27,56,52,61,72,63,37,47,80,44,81,42,98,52,50,64,88,81,74,50,76,93,65,88,89,67,83,51,76,80,33,61,70,98,47,65,27,35,28,43,34,42,76,76,42,25,38,36,42,30,52,74,43,100,79,50,54,26,79,82,48,65,64,51,77,50,77,48,68,61,84,91,53,68,68,75,72,72,61,64,70,79,58,76,66,75,68,64,76,79,73,125

Mean predicted aligned error: 9.07 Å